Protein AF-A0A3B5L8U0-F1 (afdb_monomer)

Sequence (174 aa):
EGDERRHRAKNQSWRVVQNLEAVRRSWQRAEAELKRFKELLVKSDVAKAALEIQLKHARNQVDVEMRKRHKVEERQMQLMCDILVQDGKFNVSLNDDQKNLLAKLNQQGANATLRHSTKSRLSVIDESSFLSHSDISYDRTEDYVVGYTHTHTDRTVPLIRGRLSSYIRTWTPR

Structure (mmCIF, N/CA/C/O backbone):
data_AF-A0A3B5L8U0-F1
#
_entry.id   AF-A0A3B5L8U0-F1
#
loop_
_atom_site.group_PDB
_atom_site.id
_atom_site.type_symbol
_atom_site.label_atom_id
_atom_site.label_alt_id
_atom_site.label_comp_id
_atom_site.label_asym_id
_atom_site.label_entity_id
_atom_site.label_seq_id
_atom_site.pdbx_PDB_ins_code
_atom_site.Cartn_x
_atom_site.Cartn_y
_atom_site.Cartn_z
_atom_site.occupancy
_atom_site.B_iso_or_equiv
_atom_site.auth_seq_id
_atom_site.auth_comp_id
_atom_site.auth_asym_id
_atom_site.auth_atom_id
_atom_site.pdbx_PDB_model_num
ATOM 1 N N . GLU A 1 1 ? 48.159 4.533 -51.643 1.00 69.44 1 GLU A N 1
ATOM 2 C CA . GLU A 1 1 ? 47.686 5.482 -50.602 1.00 69.44 1 GLU A CA 1
ATOM 3 C C . GLU A 1 1 ? 46.182 5.785 -50.617 1.00 69.44 1 GLU A C 1
ATOM 5 O O . GLU A 1 1 ? 45.551 5.662 -49.572 1.00 69.44 1 GLU A O 1
ATOM 10 N N . GLY A 1 2 ? 45.580 6.185 -51.747 1.00 84.38 2 GLY A N 1
ATOM 11 C CA . GLY A 1 2 ? 44.154 6.562 -51.792 1.00 84.38 2 GLY A CA 1
ATOM 12 C C . GLY A 1 2 ? 43.177 5.448 -51.385 1.00 84.38 2 GLY A C 1
ATOM 13 O O . GLY A 1 2 ? 42.241 5.699 -50.626 1.00 84.38 2 GLY A O 1
ATOM 14 N N . ASP A 1 3 ? 43.422 4.207 -51.813 1.00 84.25 3 ASP A N 1
ATOM 15 C CA . ASP A 1 3 ? 42.546 3.072 -51.485 1.00 84.25 3 ASP A CA 1
ATOM 16 C C . ASP A 1 3 ? 42.640 2.615 -50.034 1.00 84.25 3 ASP A C 1
ATOM 18 O O . ASP A 1 3 ? 41.625 2.276 -49.430 1.00 84.25 3 ASP A O 1
ATOM 22 N N . GLU A 1 4 ? 43.815 2.707 -49.417 1.00 87.81 4 GLU A N 1
ATOM 23 C CA . GLU A 1 4 ? 43.950 2.429 -47.989 1.00 87.81 4 GLU A CA 1
ATOM 24 C C . GLU A 1 4 ? 43.210 3.453 -47.130 1.00 87.81 4 GLU A C 1
ATOM 26 O O . GLU A 1 4 ? 42.558 3.087 -46.152 1.00 87.81 4 GLU A O 1
ATOM 31 N N . ARG A 1 5 ? 43.275 4.742 -47.493 1.00 89.94 5 ARG A N 1
ATOM 32 C CA . ARG A 1 5 ? 42.506 5.789 -46.802 1.00 89.94 5 ARG A CA 1
ATOM 33 C C . ARG A 1 5 ? 41.005 5.535 -46.945 1.00 89.94 5 ARG A C 1
ATOM 35 O O . ARG A 1 5 ? 40.283 5.634 -45.954 1.00 89.94 5 ARG A O 1
ATOM 42 N N . ARG A 1 6 ? 40.544 5.126 -48.133 1.00 89.56 6 ARG A N 1
ATOM 43 C CA . ARG A 1 6 ? 39.145 4.724 -48.363 1.00 89.56 6 ARG A CA 1
ATOM 44 C C . ARG A 1 6 ? 38.746 3.502 -47.535 1.00 89.56 6 ARG A C 1
ATOM 46 O O . ARG A 1 6 ? 37.677 3.513 -46.930 1.00 89.56 6 ARG A O 1
ATOM 53 N N . HIS A 1 7 ? 39.588 2.476 -47.461 1.00 93.56 7 HIS A N 1
ATOM 54 C CA . HIS A 1 7 ? 39.325 1.281 -46.657 1.00 93.56 7 HIS A CA 1
ATOM 55 C C . HIS A 1 7 ? 39.277 1.601 -45.153 1.00 93.56 7 HIS A C 1
ATOM 57 O O . HIS A 1 7 ? 38.348 1.191 -44.457 1.00 93.56 7 HIS A O 1
ATOM 63 N N . ARG A 1 8 ? 40.214 2.419 -44.651 1.00 92.25 8 ARG A N 1
ATOM 64 C CA . ARG A 1 8 ? 40.200 2.903 -43.260 1.00 92.25 8 ARG A CA 1
ATOM 65 C C . ARG A 1 8 ? 38.933 3.703 -42.948 1.00 92.25 8 ARG A C 1
ATOM 67 O O . ARG A 1 8 ? 38.304 3.442 -41.926 1.00 92.25 8 ARG A O 1
ATOM 74 N N . ALA A 1 9 ? 38.516 4.604 -43.840 1.00 92.94 9 ALA A N 1
ATOM 75 C CA . ALA A 1 9 ? 37.290 5.386 -43.674 1.00 92.94 9 ALA A CA 1
ATOM 76 C C . ALA A 1 9 ? 36.027 4.505 -43.646 1.00 92.94 9 ALA A C 1
ATOM 78 O O . ALA A 1 9 ? 35.171 4.690 -42.781 1.00 92.94 9 ALA A O 1
ATOM 79 N N . LYS A 1 10 ? 35.934 3.499 -44.527 1.00 93.94 10 LYS A N 1
ATOM 80 C CA . LYS A 1 10 ? 34.835 2.516 -44.517 1.00 93.94 10 LYS A CA 1
ATOM 81 C C . LYS A 1 10 ? 34.784 1.736 -43.200 1.00 93.94 10 LYS A C 1
ATOM 83 O O . LYS A 1 10 ? 33.722 1.637 -42.593 1.00 93.94 10 LYS A 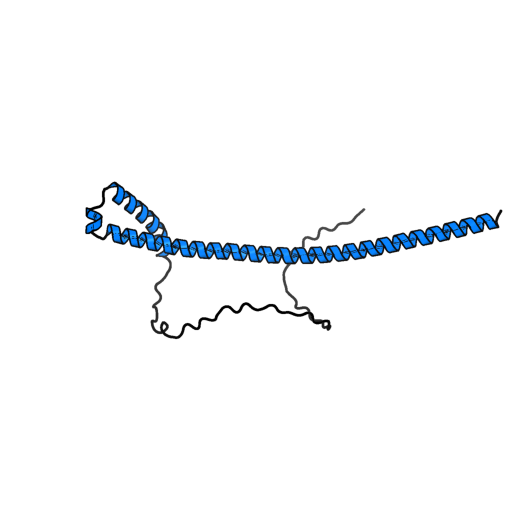O 1
ATOM 88 N N . ASN A 1 11 ? 35.930 1.265 -42.709 1.00 94.62 11 ASN A N 1
ATOM 89 C CA . ASN A 1 11 ? 36.006 0.533 -41.440 1.00 94.62 11 ASN A CA 1
ATOM 90 C C . ASN A 1 11 ? 35.684 1.414 -40.225 1.00 94.62 11 ASN A C 1
ATOM 92 O O . ASN A 1 11 ? 35.122 0.933 -39.241 1.00 94.62 11 ASN A O 1
ATOM 96 N N . GLN A 1 12 ? 36.048 2.697 -40.266 1.00 95.44 12 GLN A N 1
ATOM 97 C CA . GLN A 1 12 ? 35.658 3.672 -39.246 1.00 95.44 12 GLN A CA 1
ATOM 98 C C . GLN A 1 12 ? 34.136 3.864 -39.249 1.00 95.44 12 GLN A C 1
ATOM 100 O O . GLN A 1 12 ? 33.501 3.760 -38.203 1.00 95.44 12 GLN A O 1
ATOM 105 N N . SER A 1 13 ? 33.554 4.092 -40.429 1.00 95.69 13 SER A N 1
ATOM 106 C CA . SER A 1 13 ? 32.115 4.298 -40.603 1.00 95.69 13 SER A CA 1
ATOM 107 C C . SER A 1 13 ? 31.314 3.090 -40.118 1.00 95.69 13 SER A C 1
ATOM 109 O O . SER A 1 13 ? 30.389 3.246 -39.324 1.00 95.69 13 SER A O 1
ATOM 111 N N . TRP A 1 14 ? 31.730 1.881 -40.494 1.00 97.50 14 TRP A N 1
ATOM 112 C CA . TRP A 1 14 ? 31.074 0.654 -40.052 1.00 97.50 14 TRP A CA 1
ATOM 113 C C . TRP A 1 14 ? 31.113 0.482 -38.527 1.00 97.50 14 TRP A C 1
ATOM 115 O O . TRP A 1 14 ? 30.086 0.196 -37.914 1.00 97.50 14 TRP A O 1
ATOM 125 N N . ARG A 1 15 ? 32.260 0.747 -37.885 1.00 97.56 15 ARG A N 1
ATOM 126 C CA . ARG A 1 15 ? 32.378 0.704 -36.416 1.00 97.56 15 ARG A CA 1
ATOM 127 C C . ARG A 1 15 ? 31.470 1.716 -35.719 1.00 97.56 15 ARG A C 1
ATOM 129 O O . ARG A 1 15 ? 30.869 1.394 -34.698 1.00 97.56 15 ARG A O 1
ATOM 136 N N . VAL A 1 16 ? 31.340 2.922 -36.273 1.00 97.75 16 VAL A N 1
ATOM 137 C CA . VAL A 1 16 ? 30.419 3.937 -35.739 1.00 97.75 16 VAL A CA 1
ATOM 138 C C . VAL A 1 16 ? 28.973 3.448 -35.822 1.00 97.75 16 VAL A C 1
ATOM 140 O O . VAL A 1 16 ? 28.260 3.528 -34.824 1.00 97.75 16 VAL A O 1
ATOM 143 N N . VAL A 1 17 ? 28.555 2.881 -36.958 1.00 98.25 17 VAL A N 1
ATOM 144 C CA . VAL A 1 17 ? 27.196 2.332 -37.125 1.00 98.25 17 VAL A CA 1
ATOM 145 C C . VAL A 1 17 ? 26.915 1.232 -36.098 1.00 98.25 17 VAL A C 1
ATOM 147 O O . VAL A 1 17 ? 25.880 1.270 -35.434 1.00 98.25 17 VAL A O 1
ATOM 150 N N . GLN A 1 18 ? 27.852 0.305 -35.889 1.00 98.31 18 GLN A N 1
ATOM 151 C CA . GLN A 1 18 ? 27.692 -0.751 -34.885 1.00 98.31 18 GLN A CA 1
ATOM 152 C C . GLN A 1 18 ? 27.560 -0.210 -33.459 1.00 98.31 18 GLN A C 1
ATOM 154 O O . GLN A 1 18 ? 26.702 -0.669 -32.704 1.00 98.31 18 GLN A O 1
ATOM 159 N N . ASN A 1 19 ? 28.376 0.778 -33.091 1.00 98.25 19 ASN A N 1
ATOM 160 C CA . ASN A 1 19 ? 28.303 1.394 -31.768 1.00 98.25 19 ASN A CA 1
ATOM 161 C C . ASN A 1 19 ? 26.966 2.114 -31.558 1.00 98.25 19 ASN A C 1
ATOM 163 O O . ASN A 1 19 ? 26.344 1.954 -30.509 1.00 98.25 19 ASN A O 1
ATOM 167 N N . LEU A 1 20 ? 26.489 2.858 -32.560 1.00 98.25 20 LEU A N 1
ATOM 168 C CA . LEU A 1 20 ? 25.186 3.525 -32.500 1.00 98.25 20 LEU A CA 1
ATOM 169 C C . LEU A 1 20 ? 24.042 2.517 -32.366 1.00 98.25 20 LEU A C 1
ATOM 171 O O . LEU A 1 20 ? 23.131 2.720 -31.563 1.00 98.25 20 LEU A O 1
ATOM 175 N N . GLU A 1 21 ? 24.100 1.400 -33.092 1.00 98.50 21 GLU A N 1
ATOM 176 C CA . GLU A 1 21 ? 23.124 0.324 -32.930 1.00 98.50 21 GLU A CA 1
ATOM 177 C C . GLU A 1 21 ? 23.163 -0.303 -31.535 1.00 98.50 21 GLU A C 1
ATOM 179 O O . GLU A 1 21 ? 22.104 -0.567 -30.960 1.00 98.50 21 GLU A O 1
ATOM 184 N N . ALA A 1 22 ? 24.354 -0.528 -30.976 1.00 98.38 22 ALA A N 1
ATOM 185 C CA . ALA A 1 22 ? 24.509 -1.084 -29.637 1.00 98.38 22 ALA A CA 1
ATOM 186 C C . ALA A 1 22 ? 23.911 -0.152 -28.571 1.00 98.38 22 ALA A C 1
ATOM 188 O O . ALA A 1 22 ? 23.155 -0.613 -27.710 1.00 98.38 22 ALA A O 1
ATOM 189 N N . VAL A 1 23 ? 24.178 1.154 -28.680 1.00 98.50 23 VAL A N 1
ATOM 190 C CA . VAL A 1 23 ? 23.608 2.191 -27.804 1.00 98.50 23 VAL A CA 1
ATOM 191 C C . VAL A 1 23 ? 22.091 2.281 -27.969 1.00 98.50 23 VAL A C 1
ATOM 193 O O . VAL A 1 23 ? 21.365 2.326 -26.980 1.00 98.50 23 VAL A O 1
ATOM 196 N N . ARG A 1 24 ? 21.569 2.228 -29.199 1.00 98.56 24 ARG A N 1
ATOM 197 C CA . ARG A 1 24 ? 20.116 2.214 -29.430 1.00 98.56 24 ARG A CA 1
ATOM 198 C C . ARG A 1 24 ? 19.455 1.018 -28.742 1.00 98.56 24 ARG A C 1
ATOM 200 O O . ARG A 1 24 ? 18.421 1.175 -28.099 1.00 98.56 24 ARG A O 1
ATOM 207 N N . ARG A 1 25 ? 20.053 -0.174 -28.848 1.00 98.69 25 ARG A N 1
ATOM 208 C CA . ARG A 1 25 ? 19.529 -1.396 -28.212 1.00 98.69 25 ARG A CA 1
ATOM 209 C C . ARG A 1 25 ? 19.629 -1.351 -26.687 1.00 98.69 25 ARG A C 1
ATOM 211 O O . ARG A 1 25 ? 18.775 -1.928 -26.019 1.00 98.69 25 ARG A O 1
ATOM 218 N N . SER A 1 26 ? 20.668 -0.739 -26.113 1.00 98.62 26 SER A N 1
ATOM 219 C CA . SER A 1 26 ? 20.753 -0.570 -24.655 1.00 98.62 26 SER A CA 1
ATOM 220 C C . SER A 1 26 ? 19.720 0.433 -24.152 1.00 98.62 26 SER A C 1
ATOM 222 O O . SER A 1 26 ? 19.032 0.137 -23.178 1.00 98.62 26 SER A O 1
ATOM 224 N N . TRP A 1 27 ? 19.539 1.547 -24.862 1.00 98.69 27 TRP A N 1
ATOM 225 C CA . TRP A 1 27 ? 18.521 2.545 -24.551 1.00 98.69 27 TRP A CA 1
ATOM 226 C C . TRP A 1 27 ? 17.108 1.953 -24.581 1.00 98.69 27 TRP A C 1
ATOM 228 O O . TRP A 1 27 ? 16.369 2.082 -23.612 1.00 98.69 27 TRP A O 1
ATOM 238 N N . GLN A 1 28 ? 16.767 1.201 -25.631 1.00 98.62 28 GLN A N 1
ATOM 239 C CA . GLN A 1 28 ? 15.467 0.525 -25.737 1.00 98.62 28 GLN A CA 1
ATOM 240 C C . GLN A 1 28 ? 15.201 -0.445 -24.576 1.00 98.62 28 GLN A C 1
ATOM 242 O O . GLN A 1 28 ? 14.082 -0.518 -24.071 1.00 98.62 28 GLN A O 1
ATOM 247 N N . ARG A 1 29 ? 16.225 -1.184 -24.126 1.00 98.75 29 ARG A N 1
ATOM 248 C CA . ARG A 1 29 ? 16.105 -2.067 -22.954 1.00 98.75 29 ARG A CA 1
ATOM 249 C C . ARG A 1 29 ? 15.875 -1.270 -21.672 1.00 98.75 29 ARG A C 1
ATOM 251 O O . ARG A 1 29 ? 14.967 -1.606 -20.918 1.00 98.75 29 ARG A O 1
ATOM 258 N N . ALA A 1 30 ? 16.637 -0.198 -21.463 1.00 98.62 30 ALA A N 1
ATOM 259 C CA . ALA A 1 30 ? 16.481 0.671 -20.300 1.00 98.62 30 ALA A CA 1
ATOM 260 C C . ALA A 1 30 ? 15.098 1.349 -20.262 1.00 98.62 30 ALA A C 1
ATOM 262 O O . ALA A 1 30 ? 14.476 1.419 -19.205 1.00 98.62 30 ALA A O 1
ATOM 263 N N . GLU A 1 31 ? 14.570 1.793 -21.406 1.00 98.75 31 GLU A N 1
ATOM 264 C CA . GLU A 1 31 ? 13.211 2.341 -21.501 1.00 98.75 31 GLU A CA 1
ATOM 265 C C . GLU A 1 31 ? 12.139 1.300 -21.149 1.00 98.75 31 GLU A C 1
ATOM 267 O O . GLU A 1 31 ? 11.186 1.610 -20.426 1.00 98.75 31 GLU A O 1
ATOM 272 N N . ALA A 1 32 ? 12.298 0.059 -21.619 1.00 98.69 32 ALA A N 1
ATOM 273 C CA . ALA A 1 32 ? 11.379 -1.031 -21.300 1.00 98.69 32 ALA A CA 1
ATOM 274 C C . ALA A 1 32 ? 11.398 -1.378 -19.801 1.00 98.69 32 ALA A C 1
ATOM 276 O O . ALA A 1 32 ? 10.339 -1.537 -19.186 1.00 98.69 32 ALA A O 1
ATOM 277 N N . GLU A 1 33 ? 12.583 -1.440 -19.191 1.00 98.75 33 GLU A N 1
ATOM 278 C CA . GLU A 1 33 ? 12.736 -1.649 -17.748 1.00 98.75 33 GLU A CA 1
ATOM 279 C C . GLU A 1 33 ? 12.146 -0.493 -16.941 1.00 98.75 33 GLU A C 1
ATOM 281 O O . GLU A 1 33 ? 11.395 -0.728 -15.994 1.00 98.75 33 GLU A O 1
ATOM 286 N N . LEU A 1 34 ? 12.394 0.755 -17.346 1.00 98.69 34 LEU A N 1
ATOM 287 C CA . LEU A 1 34 ? 11.815 1.929 -16.698 1.00 98.69 34 LEU A CA 1
ATOM 288 C C . LEU A 1 34 ? 10.284 1.882 -16.724 1.00 98.69 34 LEU A C 1
ATOM 290 O O . LEU A 1 34 ? 9.638 2.175 -15.715 1.00 98.69 34 LEU A O 1
ATOM 294 N N . LYS A 1 35 ? 9.692 1.502 -17.862 1.00 98.75 35 LYS A N 1
ATOM 295 C CA . LYS A 1 35 ? 8.240 1.331 -17.977 1.00 98.75 35 LYS A CA 1
ATOM 296 C C . LYS A 1 35 ? 7.738 0.252 -17.013 1.00 98.75 35 LYS A C 1
ATOM 298 O O . LYS A 1 35 ? 6.805 0.511 -16.254 1.00 98.75 35 LYS A O 1
ATOM 303 N N . ARG A 1 36 ? 8.403 -0.907 -16.971 1.00 98.69 36 ARG A N 1
ATOM 304 C CA . ARG A 1 36 ? 8.076 -1.997 -16.038 1.00 98.69 36 ARG A CA 1
ATOM 305 C C . ARG A 1 36 ? 8.159 -1.547 -14.575 1.00 98.69 36 ARG A C 1
ATOM 307 O O . ARG A 1 36 ? 7.259 -1.855 -13.798 1.00 98.69 36 ARG A O 1
ATOM 314 N N . PHE A 1 37 ? 9.204 -0.817 -14.185 1.00 98.69 37 PHE A N 1
ATOM 315 C CA . PHE A 1 37 ? 9.350 -0.329 -12.811 1.00 98.69 37 PHE A CA 1
ATOM 316 C C . PHE A 1 37 ? 8.283 0.699 -12.441 1.00 98.69 37 PHE A C 1
ATOM 318 O O . PHE A 1 37 ? 7.756 0.639 -11.334 1.00 98.69 37 PHE A O 1
ATOM 325 N N . LYS A 1 38 ? 7.898 1.589 -13.363 1.00 98.81 38 LYS A N 1
ATOM 326 C CA . LYS A 1 38 ? 6.774 2.515 -13.147 1.00 98.81 38 LYS A CA 1
ATOM 327 C C . LYS A 1 38 ? 5.459 1.767 -12.923 1.00 98.81 38 LYS A C 1
ATOM 329 O O . LYS A 1 38 ? 4.711 2.115 -12.016 1.00 98.81 38 LYS A O 1
ATOM 334 N N . GLU A 1 39 ? 5.191 0.722 -13.703 1.00 98.69 39 GLU A N 1
ATOM 335 C CA . GLU A 1 39 ? 3.998 -0.114 -13.518 1.00 98.69 39 GLU A CA 1
ATOM 336 C C . GLU A 1 39 ? 4.010 -0.846 -12.167 1.00 98.69 39 GLU A C 1
ATOM 338 O O . GLU A 1 39 ? 2.990 -0.885 -11.479 1.00 98.69 39 GLU A O 1
ATOM 343 N N . LEU A 1 40 ? 5.156 -1.403 -11.762 1.00 98.75 40 LEU A N 1
ATOM 344 C CA . LEU A 1 40 ? 5.310 -2.049 -10.453 1.00 98.75 40 LEU A CA 1
ATOM 345 C C . LEU A 1 40 ? 5.148 -1.060 -9.296 1.00 98.75 40 LEU A C 1
ATOM 347 O O . LEU A 1 40 ? 4.509 -1.402 -8.304 1.00 98.75 40 LEU A O 1
ATOM 351 N N . LEU A 1 41 ? 5.672 0.158 -9.439 1.00 98.75 41 LEU A N 1
ATOM 352 C CA . LEU A 1 41 ? 5.522 1.215 -8.444 1.00 98.75 41 LEU A CA 1
ATOM 353 C C . LEU A 1 41 ? 4.045 1.558 -8.231 1.00 98.75 41 LEU A C 1
ATOM 355 O O . LEU A 1 41 ? 3.569 1.500 -7.104 1.00 98.75 41 LEU A O 1
ATOM 359 N N . VAL A 1 42 ? 3.295 1.796 -9.312 1.00 98.75 42 VAL A N 1
ATOM 360 C CA . VAL A 1 42 ? 1.853 2.086 -9.221 1.00 98.75 42 VAL A CA 1
ATOM 361 C C . VAL A 1 42 ? 1.091 0.923 -8.580 1.00 98.75 42 VAL A C 1
ATOM 363 O O . VAL A 1 42 ? 0.244 1.146 -7.718 1.00 98.75 42 VAL A O 1
ATOM 366 N N . LYS A 1 43 ? 1.403 -0.328 -8.948 1.00 98.69 43 LYS A N 1
ATOM 367 C CA . LYS A 1 43 ? 0.791 -1.511 -8.314 1.00 98.69 43 LYS A CA 1
ATOM 368 C C . LYS A 1 43 ? 1.078 -1.562 -6.812 1.00 98.69 43 LYS A C 1
ATOM 370 O O . LYS A 1 43 ? 0.170 -1.838 -6.030 1.00 98.69 43 LYS A O 1
ATOM 375 N N . SER A 1 44 ? 2.317 -1.276 -6.416 1.00 98.75 44 SER A N 1
ATOM 376 C CA . SER A 1 44 ? 2.723 -1.230 -5.011 1.00 98.75 44 SER A CA 1
ATOM 377 C C . SER A 1 44 ? 2.016 -0.109 -4.249 1.00 98.75 44 SER A C 1
ATOM 3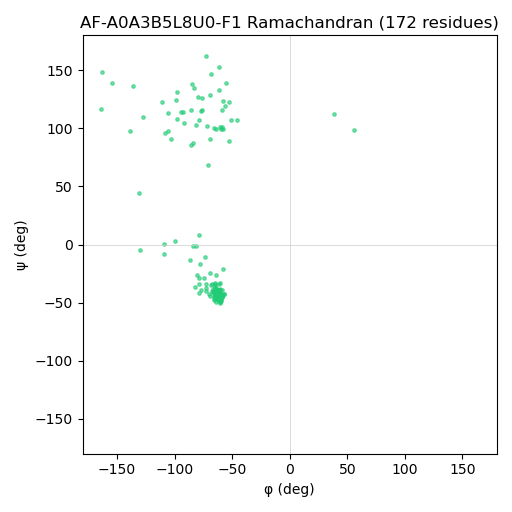79 O O . SER A 1 44 ? 1.559 -0.338 -3.132 1.00 98.75 44 SER A O 1
ATOM 381 N N . ASP A 1 45 ? 1.882 1.079 -4.839 1.00 98.75 45 ASP A N 1
ATOM 382 C CA . ASP A 1 45 ? 1.201 2.218 -4.212 1.00 98.75 45 ASP A CA 1
ATOM 383 C C . ASP A 1 45 ? -0.287 1.931 -3.983 1.00 98.75 45 ASP A C 1
ATOM 385 O O . ASP A 1 45 ? -0.820 2.218 -2.909 1.00 98.75 45 ASP A O 1
ATOM 389 N N . VAL A 1 46 ? -0.952 1.293 -4.951 1.00 98.81 46 VAL A N 1
ATOM 390 C CA . VAL A 1 46 ? -2.352 0.863 -4.809 1.00 98.81 46 VAL A CA 1
ATOM 391 C C . VAL A 1 46 ? -2.496 -0.186 -3.704 1.00 98.81 46 VAL A C 1
ATOM 393 O O . VAL A 1 46 ? -3.373 -0.056 -2.849 1.00 98.81 46 VAL A O 1
ATOM 396 N N . ALA A 1 47 ? -1.627 -1.202 -3.682 1.00 98.56 47 ALA A N 1
ATOM 397 C CA . ALA A 1 47 ? -1.650 -2.233 -2.644 1.00 98.56 47 ALA A CA 1
ATOM 398 C C . ALA A 1 47 ? -1.402 -1.639 -1.248 1.00 98.56 47 ALA A C 1
ATOM 400 O O . ALA A 1 47 ? -2.114 -1.962 -0.296 1.00 98.56 47 ALA A O 1
ATOM 401 N N . LYS A 1 48 ? -0.443 -0.715 -1.133 1.00 98.69 48 LYS A N 1
ATOM 402 C CA . LYS A 1 48 ? -0.164 0.011 0.107 1.00 98.69 48 LYS A CA 1
ATOM 403 C C . LYS A 1 48 ? -1.385 0.801 0.581 1.00 98.69 48 LYS A C 1
ATOM 405 O O . LYS A 1 48 ? -1.767 0.670 1.741 1.00 98.69 48 LYS A O 1
ATOM 410 N N . ALA A 1 49 ? -2.025 1.569 -0.301 1.00 98.69 49 ALA A N 1
ATOM 411 C CA . ALA A 1 49 ? -3.215 2.344 0.049 1.00 98.69 49 ALA A CA 1
ATOM 412 C C . ALA A 1 49 ? -4.369 1.445 0.534 1.00 98.69 49 ALA A C 1
ATOM 414 O O . ALA A 1 49 ? -5.052 1.777 1.504 1.00 98.69 49 ALA A O 1
ATOM 415 N N . ALA A 1 50 ? -4.559 0.278 -0.090 1.00 98.69 50 ALA A N 1
ATOM 416 C CA . ALA A 1 50 ? -5.555 -0.696 0.352 1.00 98.69 50 ALA A CA 1
ATOM 417 C C . ALA A 1 50 ? -5.259 -1.223 1.769 1.00 98.69 50 ALA A C 1
ATOM 419 O O . ALA A 1 50 ? -6.157 -1.260 2.615 1.00 98.69 50 ALA A O 1
ATOM 420 N N . LEU A 1 51 ? -4.000 -1.566 2.057 1.00 98.81 51 LEU A N 1
ATOM 421 C CA . LEU A 1 51 ? -3.580 -2.028 3.385 1.00 98.81 51 LEU A CA 1
ATOM 422 C C . LEU A 1 51 ? -3.717 -0.938 4.456 1.00 98.81 51 LEU A C 1
ATOM 424 O O . LEU A 1 51 ? -4.119 -1.232 5.580 1.00 98.81 51 LEU A O 1
ATOM 428 N N . GLU A 1 52 ? -3.442 0.324 4.129 1.00 98.81 52 GLU A N 1
ATOM 429 C CA . GLU A 1 52 ? -3.640 1.447 5.055 1.00 98.81 52 GLU A CA 1
ATOM 430 C C . GLU A 1 52 ? -5.117 1.618 5.443 1.00 98.81 52 GLU A C 1
ATOM 432 O O . GLU A 1 52 ? -5.435 1.857 6.613 1.00 98.81 52 GLU A O 1
ATOM 437 N N . ILE A 1 53 ? -6.033 1.435 4.486 1.00 98.81 53 ILE A N 1
ATOM 438 C CA . ILE A 1 53 ? -7.478 1.455 4.743 1.00 98.81 53 ILE A CA 1
ATOM 439 C C . ILE A 1 53 ? -7.880 0.281 5.642 1.00 98.81 53 ILE A C 1
ATOM 441 O O . ILE A 1 53 ? -8.592 0.489 6.629 1.00 98.81 53 ILE A O 1
ATOM 445 N N . GLN A 1 54 ? -7.404 -0.932 5.345 1.00 98.69 54 GLN A N 1
ATOM 446 C CA . GLN A 1 54 ? -7.678 -2.115 6.168 1.00 98.69 54 GLN A CA 1
ATOM 447 C C . GLN A 1 54 ? -7.153 -1.944 7.596 1.00 98.69 54 GLN A C 1
ATOM 449 O O . GLN A 1 54 ? -7.876 -2.212 8.555 1.00 98.69 54 GLN A O 1
ATOM 454 N N . LEU A 1 55 ? -5.940 -1.412 7.757 1.00 98.88 55 LEU A N 1
ATOM 455 C CA . LEU A 1 55 ? -5.351 -1.131 9.064 1.00 98.88 55 LEU A CA 1
ATOM 456 C C . LEU A 1 55 ? -6.177 -0.104 9.846 1.00 98.88 55 LEU A C 1
ATOM 458 O O . LEU A 1 55 ? -6.413 -0.279 11.043 1.00 98.88 55 LEU A O 1
ATOM 462 N N . LYS A 1 56 ? -6.643 0.960 9.182 1.00 98.81 56 LYS A N 1
ATOM 463 C CA . LYS A 1 56 ? -7.537 1.948 9.797 1.00 98.81 56 LYS A CA 1
ATOM 464 C C . LYS A 1 56 ? -8.851 1.305 10.245 1.00 98.81 56 LYS A C 1
ATOM 466 O O . LYS A 1 56 ? -9.312 1.591 11.348 1.00 98.81 56 LYS A O 1
ATOM 471 N N . HIS A 1 57 ? -9.444 0.444 9.420 1.00 98.81 57 HIS A N 1
ATOM 472 C CA . HIS A 1 57 ? -10.680 -0.250 9.773 1.00 98.81 57 HIS A CA 1
ATOM 473 C C . HIS A 1 57 ? -10.479 -1.199 10.960 1.00 98.81 57 HIS A C 1
ATOM 475 O O . HIS A 1 57 ? -11.243 -1.129 11.917 1.00 98.81 57 HIS A O 1
ATOM 481 N N . ALA A 1 58 ? -9.408 -1.997 10.958 1.00 98.56 58 ALA A N 1
ATOM 482 C CA . ALA A 1 58 ? -9.070 -2.894 12.061 1.00 98.56 58 ALA A CA 1
ATOM 483 C C . ALA A 1 58 ? -8.862 -2.133 13.383 1.00 98.56 58 ALA A C 1
ATOM 485 O O . ALA A 1 58 ? -9.402 -2.528 14.414 1.00 98.56 58 ALA A O 1
ATOM 486 N N . ARG A 1 59 ? -8.145 -1.000 13.352 1.00 98.69 59 ARG A N 1
ATOM 487 C CA . ARG A 1 59 ? -7.970 -0.127 14.527 1.00 98.69 59 ARG A CA 1
ATOM 488 C C . ARG A 1 59 ? -9.302 0.411 15.041 1.00 98.69 59 ARG A C 1
ATOM 490 O O . ARG A 1 59 ? -9.597 0.272 16.222 1.00 98.69 59 ARG A O 1
ATOM 497 N N . ASN A 1 60 ? -10.132 0.951 14.148 1.00 98.69 60 ASN A N 1
ATOM 498 C CA . ASN A 1 60 ? -11.453 1.454 14.518 1.00 98.69 60 ASN A CA 1
ATOM 499 C C . ASN A 1 60 ? -12.345 0.348 15.099 1.00 98.69 60 ASN A C 1
ATOM 501 O O . ASN A 1 60 ? -13.087 0.599 16.044 1.00 98.69 60 ASN A O 1
ATOM 505 N N . GLN A 1 61 ? -12.271 -0.866 14.551 1.00 98.62 61 GLN A N 1
ATOM 506 C CA . GLN A 1 61 ? -13.039 -2.007 15.038 1.00 98.62 61 GLN A CA 1
ATOM 507 C C . GLN A 1 61 ? -12.631 -2.384 16.466 1.00 98.62 61 GLN A C 1
ATOM 509 O O . GLN A 1 61 ? -13.494 -2.583 17.321 1.00 98.62 61 GLN A O 1
ATOM 514 N N . VAL A 1 62 ? -11.324 -2.424 16.746 1.00 98.56 62 VAL A N 1
ATOM 515 C CA . VAL A 1 62 ? -10.806 -2.647 18.103 1.00 98.56 62 VAL A CA 1
ATOM 516 C C . VAL A 1 62 ? -11.270 -1.540 19.047 1.00 98.56 62 VAL A C 1
ATOM 518 O O . VAL A 1 62 ? -11.762 -1.843 20.130 1.00 98.56 62 VAL A O 1
ATOM 521 N N . ASP A 1 63 ? -11.192 -0.274 18.637 1.00 98.44 63 ASP A N 1
ATOM 522 C CA . ASP A 1 63 ? -11.632 0.855 19.465 1.00 98.44 63 ASP A CA 1
ATOM 523 C C . ASP A 1 63 ? -13.128 0.785 19.805 1.00 98.44 63 ASP A C 1
ATOM 525 O O . ASP A 1 63 ? -13.526 1.061 20.942 1.00 98.44 63 ASP A O 1
ATOM 529 N N . VAL A 1 64 ? -13.970 0.416 18.835 1.00 98.38 64 VAL A N 1
ATOM 530 C CA . VAL A 1 64 ? -15.415 0.243 19.040 1.00 98.38 64 VAL A CA 1
ATOM 531 C C . VAL A 1 64 ? -15.687 -0.869 20.051 1.00 98.38 64 VAL A C 1
ATOM 533 O O . VAL A 1 64 ? -16.439 -0.650 21.005 1.00 98.38 64 VAL A O 1
ATOM 536 N N . GLU A 1 65 ? -15.043 -2.026 19.896 1.00 98.19 65 GLU A N 1
ATOM 537 C CA . GLU A 1 65 ? -15.222 -3.160 20.809 1.00 98.19 65 GLU A CA 1
ATOM 538 C C . GLU A 1 65 ? -14.676 -2.873 22.211 1.00 98.19 65 GLU A C 1
ATOM 540 O O . GLU A 1 65 ? -15.341 -3.183 23.200 1.00 98.19 65 GLU A O 1
ATOM 545 N N . MET A 1 66 ? -13.524 -2.207 22.326 1.00 97.75 66 MET A N 1
ATOM 546 C CA . MET A 1 66 ? -12.973 -1.803 23.622 1.00 97.75 66 MET A CA 1
ATOM 547 C C . MET A 1 66 ? -13.908 -0.835 24.348 1.00 97.75 66 MET A C 1
ATOM 549 O O . MET A 1 66 ? -14.198 -1.028 25.527 1.00 97.75 66 MET A O 1
ATOM 553 N N . ARG A 1 67 ? -14.465 0.163 23.649 1.00 96.75 67 ARG A N 1
ATOM 554 C CA . ARG A 1 67 ? -15.448 1.085 24.245 1.00 96.75 67 ARG A CA 1
ATOM 555 C C . ARG A 1 67 ? -16.730 0.372 24.657 1.00 96.75 67 ARG A C 1
ATOM 557 O O . ARG A 1 67 ? -17.320 0.730 25.673 1.00 96.75 67 ARG A O 1
ATOM 564 N N . LYS A 1 68 ? -17.187 -0.603 23.871 1.00 96.62 68 LYS A N 1
ATOM 565 C CA . LYS A 1 68 ? -18.378 -1.396 24.193 1.00 96.62 68 LYS A CA 1
ATOM 566 C C . LYS A 1 68 ? -18.149 -2.247 25.443 1.00 96.62 68 LYS A C 1
ATOM 568 O O . LYS A 1 68 ? -18.982 -2.200 26.343 1.00 96.62 68 LYS A O 1
ATOM 573 N N . ARG A 1 69 ? -17.022 -2.965 25.521 1.00 96.69 69 ARG A N 1
ATOM 574 C CA . ARG A 1 69 ? -16.643 -3.774 26.694 1.00 96.69 69 ARG A CA 1
ATOM 575 C C . ARG A 1 69 ? -16.494 -2.917 27.942 1.00 96.69 69 ARG A C 1
ATOM 577 O O . ARG A 1 69 ? -17.158 -3.195 28.933 1.00 96.69 69 ARG A O 1
ATOM 584 N N . HIS A 1 70 ? -15.751 -1.817 27.844 1.00 94.25 70 HIS A N 1
ATOM 585 C CA . HIS A 1 70 ? -15.524 -0.918 28.971 1.00 94.25 70 HIS A CA 1
ATOM 586 C C . HIS A 1 70 ? -16.832 -0.385 29.571 1.00 94.25 70 HIS A C 1
ATOM 588 O O . HIS A 1 70 ? -17.007 -0.392 30.783 1.00 94.25 70 HIS A O 1
ATOM 594 N N . LYS A 1 71 ? -17.804 -0.006 28.731 1.00 91.44 71 LYS A N 1
ATOM 595 C CA . LYS A 1 71 ? -19.126 0.440 29.204 1.00 91.44 71 LYS A CA 1
ATOM 596 C C . LYS A 1 71 ? -19.891 -0.643 29.967 1.00 91.44 71 LYS A C 1
ATOM 598 O O . LYS A 1 71 ? -20.597 -0.334 30.925 1.00 91.44 71 LYS A O 1
ATOM 603 N N . VAL A 1 72 ? -19.808 -1.896 29.518 1.00 93.31 72 VAL A N 1
ATOM 604 C CA . VAL A 1 72 ? -20.468 -3.021 30.198 1.00 93.31 72 VAL A CA 1
ATOM 605 C C . VAL A 1 72 ? -19.787 -3.296 31.536 1.00 93.31 72 VAL A C 1
ATOM 607 O O . VAL A 1 72 ? -20.479 -3.435 32.542 1.00 93.31 72 VAL A O 1
ATOM 610 N N . GLU A 1 73 ? -18.456 -3.299 31.563 1.00 92.56 73 GLU A N 1
ATOM 611 C CA . GLU A 1 73 ? -17.655 -3.477 32.780 1.00 92.56 73 GLU A CA 1
ATOM 612 C C . GLU A 1 73 ? -17.936 -2.372 33.811 1.00 92.56 73 GLU A C 1
ATOM 614 O O . GLU A 1 73 ? -18.195 -2.672 34.977 1.00 92.56 73 GLU A O 1
ATOM 619 N N . GLU A 1 74 ? -17.990 -1.103 33.387 1.00 89.56 74 GLU A N 1
ATOM 620 C CA . GLU A 1 74 ? -18.372 0.018 34.258 1.00 89.56 74 GLU A CA 1
ATOM 621 C C . GLU A 1 74 ? -19.770 -0.180 34.853 1.00 89.56 74 GLU A C 1
ATOM 623 O O . GLU A 1 74 ? -19.973 0.022 36.053 1.00 89.56 74 GLU A O 1
ATOM 628 N N . ARG A 1 75 ? -20.747 -0.620 34.045 1.00 90.38 75 ARG A N 1
ATOM 629 C CA . ARG A 1 75 ? -22.108 -0.856 34.542 1.00 90.38 75 ARG A CA 1
ATOM 630 C C . ARG A 1 75 ? -22.165 -2.015 35.535 1.00 90.38 75 ARG A C 1
ATOM 632 O O . ARG A 1 75 ? -22.886 -1.909 36.528 1.00 90.38 75 ARG A O 1
ATOM 639 N N . GLN A 1 76 ? -21.440 -3.100 35.272 1.00 92.00 76 GLN A N 1
ATOM 640 C CA . GLN A 1 76 ? -21.356 -4.253 36.171 1.00 92.00 76 GLN A CA 1
ATOM 641 C C . GLN A 1 76 ? -20.727 -3.870 37.512 1.00 92.00 76 GLN A C 1
ATOM 643 O O . GLN A 1 76 ? -21.273 -4.202 38.563 1.00 92.00 76 GLN A O 1
ATOM 648 N N . MET A 1 77 ? -19.630 -3.113 37.482 1.00 90.75 77 MET A N 1
ATOM 649 C CA . MET A 1 77 ? -18.972 -2.614 38.688 1.00 90.75 77 MET A CA 1
ATOM 650 C C . MET A 1 77 ? -19.896 -1.689 39.489 1.00 90.75 77 MET A C 1
ATOM 652 O O . MET A 1 77 ? -20.014 -1.848 40.702 1.00 90.75 77 MET A O 1
ATOM 656 N N . GLN A 1 78 ? -20.619 -0.791 38.812 1.00 87.62 78 GLN A N 1
ATOM 657 C CA . GLN A 1 78 ? -21.591 0.089 39.459 1.00 87.62 78 GLN A CA 1
ATOM 658 C C . GLN A 1 78 ? -22.720 -0.699 40.137 1.00 87.62 78 GLN A C 1
ATOM 660 O O . GLN A 1 78 ? -23.033 -0.433 41.291 1.00 87.62 78 GLN A O 1
ATOM 665 N N . LEU A 1 79 ? -23.294 -1.699 39.455 1.00 88.88 79 LEU A N 1
ATOM 666 C CA . LEU A 1 79 ? -24.312 -2.580 40.045 1.00 88.88 79 LEU A CA 1
ATOM 667 C C . LEU A 1 79 ? -23.802 -3.271 41.311 1.00 88.88 79 LEU A C 1
ATOM 669 O O . LEU A 1 79 ? -24.525 -3.361 42.299 1.00 88.88 79 LEU A O 1
ATOM 673 N N . MET A 1 80 ? -22.558 -3.748 41.288 1.00 89.06 80 MET A N 1
ATOM 674 C CA . MET A 1 80 ? -21.948 -4.396 42.443 1.00 89.06 80 MET A CA 1
ATOM 675 C C . MET A 1 80 ? -21.780 -3.414 43.612 1.00 89.06 80 MET A C 1
ATOM 677 O O . MET A 1 80 ? -22.103 -3.761 44.746 1.00 89.06 80 MET A O 1
ATOM 681 N N . CYS A 1 81 ? -21.341 -2.177 43.347 1.00 86.62 81 CYS A N 1
ATOM 682 C CA . CYS A 1 81 ? -21.276 -1.126 44.366 1.00 86.62 81 CYS A CA 1
ATOM 683 C C . CYS A 1 81 ? -22.660 -0.781 44.931 1.00 86.62 81 CYS A C 1
ATOM 685 O O . CYS A 1 81 ? -22.796 -0.666 46.148 1.00 86.62 81 CYS A O 1
ATOM 687 N N . ASP A 1 82 ? -23.682 -0.666 44.078 1.00 85.00 82 ASP A N 1
ATOM 688 C CA . ASP A 1 82 ? -25.057 -0.378 44.497 1.00 85.00 82 ASP A CA 1
ATOM 689 C C . ASP A 1 82 ? -25.580 -1.467 45.451 1.00 85.00 82 ASP A C 1
ATOM 691 O O . ASP A 1 82 ? -26.114 -1.146 46.514 1.00 85.00 82 ASP A O 1
ATOM 695 N N . ILE A 1 83 ? -25.358 -2.749 45.122 1.00 87.75 83 ILE A N 1
ATOM 696 C CA . ILE A 1 83 ? -25.740 -3.895 45.967 1.00 87.75 83 ILE A CA 1
ATOM 697 C C . ILE A 1 83 ? -25.028 -3.836 47.324 1.00 87.75 83 ILE A C 1
ATOM 699 O O . ILE A 1 83 ? -25.676 -3.969 48.361 1.00 87.75 83 ILE A O 1
ATOM 703 N N . LEU A 1 84 ? -23.711 -3.607 47.335 1.00 84.62 84 LEU A N 1
ATOM 704 C CA . LEU A 1 84 ? -22.917 -3.572 48.570 1.00 84.62 84 LEU A CA 1
ATOM 705 C C . LEU A 1 84 ? -23.306 -2.414 49.501 1.00 84.62 84 LEU A C 1
ATOM 707 O O . LEU A 1 84 ? -23.231 -2.557 50.720 1.00 84.62 84 LEU A O 1
ATOM 711 N N . VAL A 1 85 ? -23.713 -1.271 48.942 1.00 81.25 85 VAL A N 1
ATOM 712 C CA . VAL A 1 85 ? -24.165 -0.109 49.723 1.00 81.25 85 VAL A CA 1
ATOM 713 C C . VAL A 1 85 ? -25.589 -0.308 50.257 1.00 81.25 85 VAL A C 1
ATOM 715 O O . VAL A 1 85 ? -25.877 0.088 51.390 1.00 81.25 85 VAL A O 1
ATOM 718 N N . GLN A 1 86 ? -26.481 -0.900 49.456 1.00 82.12 86 GLN A N 1
ATOM 719 C CA . GLN A 1 86 ? -27.892 -1.092 49.813 1.00 82.12 86 GLN A CA 1
ATOM 720 C C . GLN A 1 86 ? -28.127 -2.277 50.756 1.00 82.12 86 GLN A C 1
ATOM 722 O O . GLN A 1 86 ? -29.074 -2.238 51.543 1.00 82.12 86 GLN A O 1
ATOM 727 N N . ASP A 1 87 ? -27.290 -3.317 50.717 1.00 82.31 87 ASP A N 1
ATOM 728 C CA . ASP A 1 87 ? -27.425 -4.443 51.638 1.00 82.31 87 ASP A CA 1
ATOM 729 C C . ASP A 1 87 ? -26.996 -4.032 53.057 1.00 82.31 87 ASP A C 1
ATOM 731 O O . ASP A 1 87 ? -25.812 -3.933 53.397 1.00 82.31 87 ASP A O 1
ATOM 735 N N . GLY A 1 88 ? -27.999 -3.787 53.907 1.00 66.75 88 GLY A N 1
ATOM 736 C CA . GLY A 1 88 ? -27.825 -3.329 55.285 1.00 66.75 88 GLY A CA 1
ATOM 737 C C . GLY A 1 88 ? -26.970 -4.256 56.153 1.00 66.75 88 GLY A C 1
ATOM 738 O O . GLY A 1 88 ? -26.397 -3.792 57.138 1.00 66.75 88 GLY A O 1
ATOM 739 N N . LYS A 1 89 ? -26.815 -5.536 55.784 1.00 75.06 89 LYS A N 1
ATOM 740 C CA . LYS A 1 89 ? -25.926 -6.470 56.496 1.00 75.06 89 LYS A CA 1
ATOM 741 C C . LYS A 1 89 ? -24.451 -6.170 56.226 1.00 75.06 89 LYS A C 1
ATOM 743 O O . LYS A 1 89 ? -23.644 -6.209 57.152 1.00 75.06 89 LYS A O 1
ATOM 748 N N . PHE A 1 90 ? -24.103 -5.834 54.984 1.00 68.38 90 PHE A N 1
ATOM 749 C CA . PHE A 1 90 ? -22.734 -5.473 54.615 1.00 68.38 90 PHE A CA 1
ATOM 750 C C . PHE A 1 90 ? -22.410 -4.039 55.030 1.00 68.38 90 PHE A C 1
ATOM 752 O O . PHE A 1 90 ? -21.357 -3.803 55.611 1.00 68.38 90 PHE A O 1
ATOM 759 N N . ASN A 1 91 ? -23.333 -3.093 54.845 1.00 69.00 91 ASN A N 1
ATOM 760 C CA . ASN A 1 91 ? -23.099 -1.684 55.175 1.00 69.00 91 ASN A CA 1
ATOM 761 C C . ASN A 1 91 ? -22.792 -1.449 56.677 1.00 69.00 91 ASN A C 1
ATOM 763 O O . ASN A 1 91 ? -21.965 -0.606 57.028 1.00 69.00 91 ASN A O 1
ATOM 767 N N . VAL A 1 92 ? -23.386 -2.247 57.573 1.00 70.19 92 VAL A N 1
ATOM 768 C CA . VAL A 1 92 ? -23.096 -2.210 59.022 1.00 70.19 92 VAL A CA 1
ATOM 769 C C . VAL A 1 92 ? -21.739 -2.844 59.369 1.00 70.19 92 VAL A C 1
ATOM 771 O O . VAL A 1 92 ? -21.106 -2.422 60.332 1.00 70.19 92 VAL A O 1
ATOM 774 N N . SER A 1 93 ? -21.262 -3.814 58.580 1.00 76.62 93 SER A N 1
ATOM 775 C CA . SER A 1 93 ? -19.987 -4.518 58.800 1.00 76.62 93 SER A CA 1
ATOM 77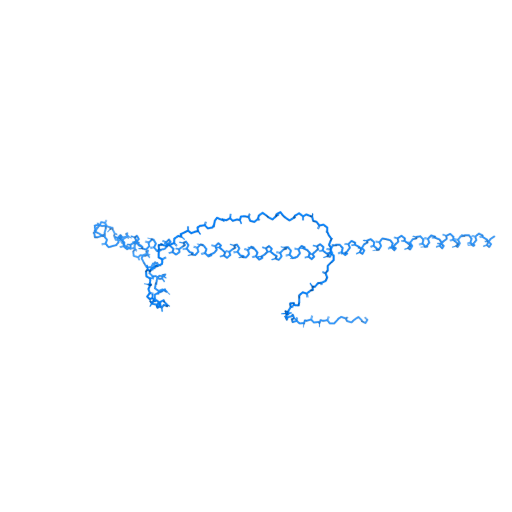6 C C . SER A 1 93 ? -18.766 -3.812 58.192 1.00 76.62 93 SER A C 1
ATOM 778 O O . SER A 1 93 ? -17.636 -4.207 58.483 1.00 76.62 93 SER A O 1
ATOM 780 N N . LEU A 1 94 ? -18.965 -2.820 57.320 1.00 81.06 94 LEU A N 1
ATOM 781 C CA . LEU A 1 94 ? -17.882 -2.107 56.640 1.00 81.06 94 LEU A CA 1
ATOM 782 C C . LEU A 1 94 ? -17.312 -0.983 57.513 1.00 81.06 94 LEU A C 1
ATOM 784 O O . LEU A 1 94 ? -18.056 -0.168 58.067 1.00 81.06 94 LEU A O 1
ATOM 788 N N . ASN A 1 95 ? -15.982 -0.902 57.568 1.00 84.12 95 ASN A N 1
ATOM 789 C CA . ASN A 1 95 ? -15.275 0.205 58.213 1.00 84.12 95 ASN A CA 1
ATOM 790 C C . ASN A 1 95 ? -15.362 1.496 57.368 1.00 84.12 95 ASN A C 1
ATOM 792 O O . ASN A 1 95 ? -15.627 1.449 56.162 1.00 84.12 95 ASN A O 1
ATOM 796 N N . ASP A 1 96 ? -15.091 2.651 57.973 1.00 84.06 96 ASP A N 1
ATOM 797 C CA . ASP A 1 96 ? -15.242 3.965 57.329 1.00 84.06 96 ASP A CA 1
ATOM 798 C C . ASP A 1 96 ? -14.349 4.146 56.087 1.00 84.06 96 ASP A C 1
ATOM 800 O O . ASP A 1 96 ? -14.786 4.715 55.082 1.00 84.06 96 ASP A O 1
ATOM 804 N N . ASP A 1 97 ? -13.146 3.565 56.080 1.00 85.88 97 ASP A N 1
ATOM 805 C CA . ASP A 1 97 ? -12.258 3.578 54.907 1.00 85.88 97 ASP A CA 1
ATOM 806 C C . ASP A 1 97 ? -12.840 2.803 53.715 1.00 85.88 97 ASP A C 1
ATOM 808 O O . ASP A 1 97 ? -12.714 3.221 52.559 1.00 85.88 97 ASP A O 1
ATOM 812 N N . GLN A 1 98 ? -13.524 1.688 53.983 1.00 85.94 98 GLN A N 1
ATOM 813 C CA . GLN A 1 98 ? -14.158 0.863 52.950 1.00 85.94 98 GLN A CA 1
ATOM 814 C C . GLN A 1 98 ? -15.406 1.552 52.392 1.00 85.94 98 GLN A C 1
ATOM 816 O O . GLN A 1 98 ? -15.634 1.534 51.181 1.00 85.94 98 GLN A O 1
ATOM 821 N N . LYS A 1 99 ? -16.173 2.232 53.254 1.00 83.00 99 LYS A N 1
ATOM 822 C CA . LYS A 1 99 ? -17.306 3.074 52.843 1.00 83.00 99 LYS A CA 1
ATOM 823 C C . LYS A 1 99 ? -16.847 4.232 51.956 1.00 83.00 99 LYS A C 1
ATOM 825 O O . LYS A 1 99 ? -17.466 4.497 50.927 1.00 83.00 99 LYS A O 1
ATOM 830 N N . ASN A 1 100 ? -15.729 4.874 52.296 1.00 83.88 100 ASN A N 1
ATOM 831 C CA . ASN A 1 100 ? -15.139 5.937 51.483 1.00 83.88 100 ASN A CA 1
ATOM 832 C C . ASN A 1 100 ? -14.644 5.417 50.117 1.00 83.88 100 ASN A C 1
ATOM 834 O O . ASN A 1 100 ? -14.843 6.069 49.092 1.00 83.88 100 ASN A O 1
ATOM 838 N N . LEU A 1 101 ? -14.047 4.220 50.069 1.00 84.56 101 LEU A N 1
ATOM 839 C CA . LEU A 1 101 ? -13.640 3.584 48.811 1.00 84.56 101 LEU A CA 1
ATOM 840 C C . LEU A 1 101 ? -14.847 3.263 47.911 1.00 84.56 101 LEU A C 1
ATOM 842 O O . LEU A 1 101 ? -14.825 3.590 46.724 1.00 84.56 101 LEU A O 1
ATOM 846 N N . LEU A 1 102 ? -15.919 2.698 48.476 1.00 83.94 102 LEU A N 1
ATOM 847 C CA . LEU A 1 102 ? -17.170 2.442 47.752 1.00 83.94 102 LEU A CA 1
ATOM 848 C C . LEU A 1 102 ? -17.826 3.733 47.252 1.00 83.94 102 LEU A C 1
ATOM 850 O O . LEU A 1 102 ? -18.305 3.776 46.121 1.00 83.94 102 LEU A O 1
ATOM 854 N N . ALA A 1 103 ? -17.798 4.806 48.046 1.00 80.31 103 ALA A N 1
ATOM 855 C CA . ALA A 1 103 ? -18.301 6.110 47.627 1.00 80.31 103 ALA A CA 1
ATOM 856 C C . ALA A 1 103 ? -17.509 6.680 46.436 1.00 80.31 103 ALA A C 1
ATOM 858 O O . ALA A 1 103 ? -18.112 7.234 45.517 1.00 80.31 103 ALA A O 1
ATOM 859 N N . LYS A 1 104 ? -16.181 6.499 46.403 1.00 80.12 104 LYS A N 1
ATOM 860 C CA . LYS A 1 104 ? -15.334 6.898 45.262 1.00 80.12 104 LYS A CA 1
ATOM 861 C C . LYS A 1 104 ? -15.648 6.092 43.999 1.00 80.12 104 LYS A C 1
ATOM 863 O O . LYS A 1 104 ? -15.790 6.679 42.930 1.00 80.12 104 LYS A O 1
ATOM 868 N N . LEU A 1 105 ? -15.812 4.773 44.122 1.00 77.75 105 LEU A N 1
ATOM 869 C CA . LEU A 1 105 ? -16.224 3.904 43.011 1.00 77.75 105 LEU A CA 1
ATOM 870 C C . LEU A 1 105 ? -17.613 4.278 42.465 1.00 77.75 105 LEU A C 1
ATOM 872 O O . LEU A 1 105 ? -17.788 4.369 41.252 1.00 77.75 105 LEU A O 1
ATOM 876 N N . ASN A 1 106 ? -18.566 4.582 43.348 1.00 73.69 106 ASN A N 1
ATOM 877 C CA . ASN A 1 106 ? -19.913 5.023 42.978 1.00 73.69 106 ASN A CA 1
ATOM 878 C C . ASN A 1 106 ? -19.907 6.389 42.253 1.00 73.69 106 ASN A C 1
ATOM 880 O O . ASN A 1 106 ? -20.599 6.589 41.254 1.00 73.69 106 ASN A O 1
ATOM 884 N N . GLN A 1 107 ? -19.074 7.336 42.701 1.00 68.62 107 GLN A N 1
ATOM 885 C CA . GLN A 1 107 ? -18.912 8.634 42.028 1.00 68.62 107 GLN A CA 1
ATOM 886 C C . GLN A 1 107 ? -18.299 8.497 40.625 1.00 68.62 107 GLN A C 1
ATOM 888 O O . GLN A 1 107 ? -18.661 9.252 39.719 1.00 68.62 107 GLN A O 1
ATOM 893 N N . GLN A 1 108 ? -17.405 7.527 40.417 1.00 64.75 108 GLN A N 1
ATOM 894 C CA . GLN A 1 108 ? -16.796 7.261 39.113 1.00 64.75 108 GLN A CA 1
ATOM 895 C C . GLN A 1 108 ? -17.847 6.797 38.080 1.00 64.75 108 GLN A C 1
ATOM 897 O O . GLN A 1 108 ? -17.868 7.316 36.963 1.00 64.75 108 GLN A O 1
ATOM 902 N N . GLY A 1 109 ? -18.762 5.892 38.452 1.00 60.16 109 GLY A N 1
ATOM 903 C CA . GLY A 1 109 ? -19.794 5.365 37.545 1.00 60.16 109 GLY A CA 1
ATOM 904 C C . GLY A 1 109 ? -21.023 6.270 37.355 1.00 60.16 109 GLY A C 1
ATOM 905 O O . GLY A 1 109 ? -21.642 6.261 36.281 1.00 60.16 109 GLY A O 1
ATOM 906 N N . ALA A 1 110 ? -21.346 7.131 38.328 1.00 56.66 110 ALA A N 1
ATOM 907 C CA . ALA A 1 110 ? -22.431 8.114 38.209 1.00 56.66 110 ALA A CA 1
ATOM 908 C C . ALA A 1 110 ? -22.162 9.183 37.124 1.00 56.66 110 ALA A C 1
ATOM 910 O O . ALA A 1 110 ? -23.071 9.604 36.401 1.00 56.66 110 ALA A O 1
ATOM 911 N N . ASN A 1 111 ? -20.899 9.583 36.941 1.00 53.81 111 ASN A N 1
ATOM 912 C CA . ASN A 1 111 ? -20.503 10.565 35.923 1.00 53.81 111 ASN A CA 1
ATOM 913 C C . ASN A 1 111 ? -20.627 10.031 34.479 1.00 53.81 111 ASN A C 1
ATOM 915 O O . ASN A 1 111 ? -20.818 10.815 33.543 1.00 53.81 111 ASN A O 1
ATOM 919 N N . ALA A 1 112 ? -20.567 8.707 34.292 1.00 53.19 112 ALA A N 1
ATOM 920 C CA . ALA A 1 112 ? -20.728 8.047 32.995 1.00 53.19 112 ALA A CA 1
ATOM 921 C C . ALA A 1 112 ? -22.209 7.857 32.605 1.00 53.19 112 ALA A C 1
ATOM 923 O O . ALA A 1 112 ? -22.583 8.037 31.443 1.00 53.19 112 ALA A O 1
ATOM 924 N N . THR A 1 113 ? -23.078 7.560 33.576 1.00 52.47 113 THR A N 1
ATOM 925 C CA . THR A 1 113 ? -24.522 7.335 33.362 1.00 52.47 113 THR A CA 1
ATOM 926 C C . THR A 1 113 ? -25.323 8.633 33.213 1.00 52.47 113 THR A C 1
ATOM 928 O O . THR A 1 113 ? -26.243 8.693 32.390 1.00 52.47 113 THR A O 1
ATOM 931 N N . LEU A 1 114 ? -24.945 9.715 33.908 1.00 49.22 114 LEU A N 1
ATOM 932 C CA . LEU A 1 114 ? -25.658 11.001 33.831 1.00 49.22 114 LEU A CA 1
ATOM 933 C C . LEU A 1 114 ? -25.594 11.649 32.431 1.00 49.22 114 LEU A C 1
ATOM 935 O O . LEU A 1 114 ? -26.514 12.361 32.027 1.00 49.22 114 LEU A O 1
ATOM 939 N N . ARG A 1 115 ? -24.557 11.349 31.635 1.00 47.06 115 ARG A N 1
ATOM 940 C CA . ARG A 1 115 ? -24.419 11.853 30.254 1.00 47.06 115 ARG A CA 1
ATOM 941 C C . ARG A 1 115 ? -25.355 11.194 29.236 1.00 47.06 115 ARG A C 1
ATOM 943 O O . ARG A 1 115 ? -25.468 11.699 28.119 1.00 47.06 115 ARG A O 1
ATOM 950 N N . HIS A 1 116 ? -26.035 10.108 29.604 1.00 50.72 116 HIS A N 1
ATOM 951 C CA . HIS A 1 116 ? -26.908 9.352 28.702 1.00 50.72 116 HIS A CA 1
ATOM 952 C C . HIS A 1 116 ? -28.411 9.480 29.009 1.00 50.72 116 HIS A C 1
ATOM 954 O O . HIS A 1 116 ? -29.223 9.084 28.176 1.00 50.72 116 HIS A O 1
ATOM 960 N N . SER A 1 117 ? -28.802 10.102 30.127 1.00 45.97 117 SER A N 1
ATOM 961 C CA . SER A 1 117 ? -30.218 10.209 30.529 1.00 45.97 117 SER A CA 1
ATOM 962 C C . SER A 1 117 ? -31.020 11.292 29.773 1.00 45.97 117 SER A C 1
ATOM 964 O O . SER A 1 117 ? -32.243 11.247 29.724 1.00 45.97 117 SER A O 1
ATOM 966 N N . THR A 1 118 ? -30.374 12.253 29.101 1.00 48.44 118 THR A N 1
ATOM 967 C CA . THR A 1 118 ? -31.079 13.435 28.552 1.00 48.44 118 THR A CA 1
ATOM 968 C C . THR A 1 118 ? -31.422 13.391 27.058 1.00 48.44 118 THR A C 1
ATOM 970 O O . THR A 1 118 ? -31.960 14.371 26.545 1.00 48.44 118 THR A O 1
ATOM 973 N N . LYS A 1 119 ? -31.138 12.301 26.322 1.00 51.81 119 LYS A N 1
ATOM 974 C CA . LYS A 1 119 ? -31.344 12.273 24.850 1.00 51.81 119 LYS A CA 1
ATOM 975 C C . LYS A 1 119 ? -32.119 11.090 24.263 1.00 51.81 119 LYS A C 1
ATOM 977 O O . LYS A 1 119 ? -32.416 11.130 23.074 1.00 51.81 119 LYS A O 1
ATOM 982 N N . SER A 1 120 ? -32.500 10.080 25.042 1.00 45.41 120 SER A N 1
ATOM 983 C CA . SER A 1 120 ? -33.295 8.957 24.523 1.00 45.41 120 SER A CA 1
ATOM 984 C C . SER A 1 120 ? -34.750 9.095 24.953 1.00 45.41 120 SER A C 1
ATOM 986 O O . SER A 1 120 ? -35.141 8.640 26.024 1.00 45.41 120 SER A O 1
ATOM 988 N N . ARG A 1 121 ? -35.557 9.758 24.121 1.00 46.97 121 ARG A N 1
ATOM 989 C CA . ARG A 1 121 ? -37.017 9.779 24.264 1.00 46.97 121 ARG A CA 1
ATOM 990 C C . ARG A 1 121 ? -37.526 8.336 24.215 1.00 46.97 121 ARG A C 1
ATOM 992 O O . ARG A 1 121 ? -37.260 7.625 23.251 1.00 46.97 121 ARG A O 1
ATOM 999 N N . LEU A 1 122 ? -38.235 7.938 25.266 1.00 48.47 122 LEU A N 1
ATOM 1000 C CA . LEU A 1 122 ? -38.966 6.681 25.390 1.00 48.47 122 LEU A CA 1
ATOM 1001 C C . LEU A 1 122 ? -39.877 6.507 24.163 1.00 48.47 122 LEU A C 1
ATOM 1003 O O . LEU A 1 122 ? -40.865 7.226 24.020 1.00 48.47 122 LEU A O 1
ATOM 1007 N N . SER A 1 123 ? -39.514 5.597 23.260 1.00 46.12 123 SER A N 1
ATOM 1008 C CA . SER A 1 123 ? -40.436 5.062 22.259 1.00 46.12 123 SER A CA 1
ATOM 1009 C C . SER A 1 123 ? -40.942 3.724 22.782 1.00 46.12 123 SER A C 1
ATOM 1011 O O . SER A 1 123 ? -40.174 2.924 23.312 1.00 46.12 123 SER A O 1
ATOM 1013 N N . VAL A 1 124 ? -42.260 3.565 22.726 1.00 49.91 124 VAL A N 1
ATOM 1014 C CA . VAL A 1 124 ? -43.014 2.380 23.134 1.00 49.91 124 VAL A CA 1
ATOM 1015 C C . VAL A 1 124 ? -42.429 1.154 22.430 1.00 49.91 124 VAL A C 1
ATOM 1017 O O . VAL A 1 124 ? -42.331 1.143 21.206 1.00 49.91 124 VAL A O 1
ATOM 1020 N N . ILE A 1 125 ? -42.004 0.156 23.202 1.00 48.53 125 ILE A N 1
ATOM 1021 C CA . ILE A 1 125 ? -41.509 -1.118 22.677 1.00 48.53 125 ILE A CA 1
ATOM 1022 C C . ILE A 1 125 ? -42.732 -2.011 22.459 1.00 48.53 125 ILE A C 1
ATOM 1024 O O . ILE A 1 125 ? -43.441 -2.329 23.408 1.00 48.53 125 ILE A O 1
ATOM 1028 N N . ASP A 1 126 ? -42.992 -2.362 21.202 1.00 49.75 126 ASP A N 1
ATOM 1029 C CA . ASP A 1 126 ? -43.952 -3.393 20.807 1.00 49.75 126 ASP A CA 1
ATOM 1030 C C . ASP A 1 126 ? -43.312 -4.772 21.054 1.00 49.75 126 ASP A C 1
ATOM 1032 O O . ASP A 1 126 ? -42.283 -5.111 20.468 1.00 49.75 126 ASP A O 1
ATOM 1036 N N . GLU A 1 127 ? -43.881 -5.546 21.980 1.00 51.12 127 GLU A N 1
ATOM 1037 C CA . GLU A 1 127 ? -43.328 -6.816 22.478 1.00 51.12 127 GLU A CA 1
ATOM 1038 C C . GLU A 1 127 ? -43.559 -8.019 21.540 1.00 51.12 127 GLU A C 1
ATOM 1040 O O . GLU A 1 127 ? -43.244 -9.156 21.888 1.00 51.12 127 GLU A O 1
ATOM 1045 N N . SER A 1 128 ? -44.060 -7.811 20.323 1.00 54.00 128 SER A N 1
ATOM 1046 C CA . SER A 1 128 ? -44.447 -8.909 19.423 1.00 54.00 128 SER A CA 1
ATOM 1047 C C . SER A 1 128 ? -43.301 -9.576 18.633 1.00 54.00 128 SER A C 1
ATOM 1049 O O . SER A 1 128 ? -43.546 -10.536 17.906 1.00 54.00 128 SER A O 1
ATOM 1051 N N . SER A 1 129 ? -42.040 -9.138 18.773 1.00 53.78 129 SER A N 1
ATOM 1052 C CA . SER A 1 129 ? -40.934 -9.573 17.884 1.00 53.78 129 SER A CA 1
ATOM 1053 C C . SER A 1 129 ? -39.867 -10.498 18.503 1.00 53.78 129 SER A C 1
ATOM 1055 O O . SER A 1 129 ? -38.923 -10.878 17.814 1.00 53.78 129 SER A O 1
ATOM 1057 N N . PHE A 1 130 ? -39.968 -10.886 19.780 1.00 54.41 130 PHE A N 1
ATOM 1058 C CA . PHE A 1 130 ? -38.875 -11.599 20.476 1.00 54.41 130 PHE A CA 1
ATOM 1059 C C . PHE A 1 130 ? -38.818 -13.128 20.278 1.00 54.41 130 PHE A C 1
ATOM 1061 O O . PHE A 1 130 ? -37.901 -13.763 20.795 1.00 54.41 130 PHE A O 1
ATOM 1068 N N . LEU A 1 131 ? -39.749 -13.740 19.533 1.00 52.06 131 LEU A N 1
ATOM 1069 C CA . LEU A 1 131 ? -39.854 -15.206 19.413 1.00 52.06 131 LEU A CA 1
ATOM 1070 C C . LEU A 1 131 ? -39.973 -15.717 17.967 1.00 52.06 131 LEU A C 1
ATOM 1072 O O . LEU A 1 131 ? -40.775 -16.603 17.679 1.00 52.06 131 LEU A O 1
ATOM 1076 N N . SER A 1 132 ? -39.177 -15.207 17.028 1.00 48.97 132 SER A N 1
ATOM 1077 C CA . SER A 1 132 ? -39.027 -15.880 15.729 1.00 48.97 132 SER A CA 1
ATOM 1078 C C . SER A 1 132 ? -37.582 -15.868 15.243 1.00 48.97 132 SER A C 1
ATOM 1080 O O . SER A 1 132 ? -37.099 -14.905 14.665 1.00 48.97 132 SER A O 1
ATOM 1082 N N . HIS A 1 133 ? -36.944 -17.004 15.526 1.00 50.84 133 HIS A N 1
ATOM 1083 C CA . HIS A 1 133 ? -35.830 -17.633 14.820 1.00 50.84 133 HIS A CA 1
ATOM 1084 C C . HIS A 1 133 ? -34.557 -16.808 14.606 1.00 50.84 133 HIS A C 1
ATOM 1086 O O . HIS A 1 133 ? -34.373 -16.083 13.635 1.00 50.84 133 HIS A O 1
ATOM 1092 N N . SER A 1 134 ? -33.609 -17.067 15.505 1.00 46.97 134 SER A N 1
ATOM 1093 C CA . SER A 1 134 ? -32.176 -16.993 15.255 1.00 46.97 134 SER A CA 1
ATOM 1094 C C . SER A 1 134 ? -31.793 -17.822 14.019 1.00 46.97 134 SER A C 1
ATOM 1096 O O . SER A 1 134 ? -31.425 -18.987 14.154 1.00 46.97 134 SER A O 1
ATOM 1098 N N . ASP A 1 135 ? -31.817 -17.224 12.830 1.00 53.88 135 ASP A N 1
ATOM 1099 C CA . ASP A 1 135 ? -31.032 -17.725 11.700 1.00 53.88 135 ASP A CA 1
ATOM 1100 C C . ASP A 1 135 ? -29.615 -17.162 11.813 1.00 53.88 135 ASP A C 1
ATOM 1102 O O . ASP A 1 135 ? -29.253 -16.098 11.308 1.00 53.88 135 ASP A O 1
ATOM 1106 N N . ILE A 1 136 ? -28.807 -17.905 12.563 1.00 49.00 136 ILE A N 1
ATOM 1107 C CA . ILE A 1 136 ? -27.353 -17.803 12.574 1.00 49.00 136 ILE A CA 1
ATOM 1108 C C . ILE A 1 136 ? -26.876 -18.125 11.151 1.00 49.00 136 ILE A C 1
ATOM 1110 O O . ILE A 1 136 ? -26.795 -19.292 10.770 1.00 49.00 136 ILE A O 1
ATOM 1114 N N . SER A 1 137 ? -26.541 -17.113 10.346 1.00 57.94 137 SER A N 1
ATOM 1115 C CA . SER A 1 137 ? -25.762 -17.351 9.130 1.00 57.94 137 SER A CA 1
ATOM 1116 C C . SER A 1 137 ? -24.298 -17.524 9.528 1.00 57.94 137 SER A C 1
ATOM 1118 O O . SER A 1 137 ? -23.636 -16.560 9.918 1.00 57.94 137 SER A O 1
ATOM 1120 N N . TYR A 1 138 ? -23.806 -18.760 9.465 1.00 53.53 138 TYR A N 1
ATOM 1121 C CA . TYR A 1 138 ? -22.389 -19.067 9.616 1.00 53.53 138 TYR A CA 1
ATOM 1122 C C . TYR A 1 138 ? -21.549 -18.274 8.606 1.00 53.53 138 TYR A C 1
ATOM 1124 O O . TYR A 1 138 ? -21.921 -18.137 7.439 1.00 53.53 138 TYR A O 1
ATOM 1132 N N . ASP A 1 139 ? -20.418 -17.773 9.096 1.00 64.44 139 ASP A N 1
ATOM 1133 C CA . ASP A 1 139 ? -19.325 -17.158 8.350 1.00 64.44 139 ASP A CA 1
ATOM 1134 C C . ASP A 1 139 ? -18.966 -18.011 7.125 1.00 64.44 139 ASP A C 1
ATOM 1136 O O . ASP A 1 139 ? -18.405 -19.102 7.249 1.00 64.44 139 ASP A O 1
ATOM 1140 N N . ARG A 1 140 ? -19.333 -17.545 5.927 1.00 49.38 140 ARG A N 1
ATOM 1141 C CA . ARG A 1 140 ? -18.716 -18.044 4.701 1.00 49.38 140 ARG A CA 1
ATOM 1142 C C . ARG A 1 140 ? -17.409 -17.289 4.548 1.00 49.38 140 ARG A C 1
ATOM 1144 O O . ARG A 1 140 ? -17.400 -16.147 4.094 1.00 49.38 140 ARG A O 1
ATOM 1151 N N . THR A 1 141 ? -16.303 -17.945 4.870 1.00 53.31 141 THR A N 1
ATOM 1152 C CA . THR A 1 141 ? -15.030 -17.597 4.248 1.00 53.31 141 THR A CA 1
ATOM 1153 C C . THR A 1 141 ? -15.209 -17.809 2.747 1.00 53.31 141 THR A C 1
ATOM 1155 O O . THR A 1 141 ? -15.223 -18.942 2.274 1.00 53.31 141 THR A O 1
ATOM 1158 N N . GLU A 1 142 ? -15.452 -16.727 2.009 1.00 51.09 142 GLU A N 1
ATOM 1159 C CA . GLU A 1 142 ? -15.403 -16.721 0.549 1.00 51.09 142 GLU A CA 1
ATOM 1160 C C . GLU A 1 142 ? -13.989 -17.167 0.147 1.00 51.09 142 GLU A C 1
ATOM 1162 O O . GLU A 1 142 ? -13.022 -1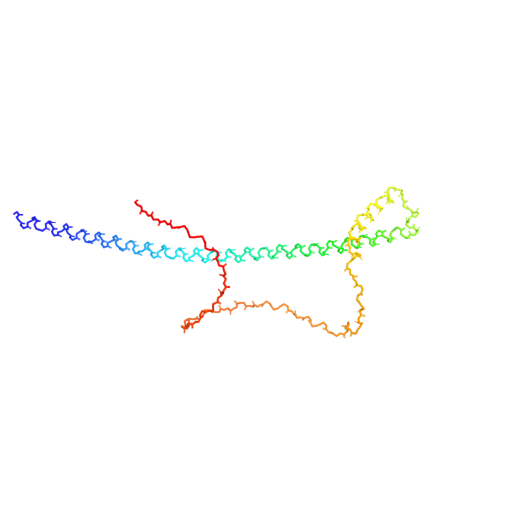6.404 0.228 1.00 51.09 142 GLU A O 1
ATOM 1167 N N . ASP A 1 143 ? -13.861 -18.441 -0.217 1.00 53.25 143 ASP A N 1
ATOM 1168 C CA . ASP A 1 143 ? -12.688 -18.990 -0.876 1.00 53.25 143 ASP A CA 1
ATOM 1169 C C . ASP A 1 143 ? -12.489 -18.217 -2.183 1.00 53.25 143 ASP A C 1
ATOM 1171 O O . ASP A 1 143 ? -13.155 -18.466 -3.190 1.00 53.25 143 ASP A O 1
ATOM 1175 N N . TYR A 1 144 ? -11.554 -17.266 -2.191 1.00 49.25 144 TYR A N 1
ATOM 1176 C CA . TYR A 1 144 ? -11.089 -16.617 -3.414 1.00 49.25 144 TYR A CA 1
ATOM 1177 C C . TYR A 1 144 ? -10.242 -17.602 -4.234 1.00 49.25 144 TYR A C 1
ATOM 1179 O O . TYR A 1 144 ? -9.035 -17.430 -4.403 1.00 49.25 144 TYR A O 1
ATOM 1187 N N . VAL A 1 145 ? -10.878 -18.638 -4.781 1.00 52.38 145 VAL A N 1
ATOM 1188 C CA . VAL A 1 145 ? -10.347 -19.392 -5.916 1.00 52.38 145 VAL A CA 1
ATOM 1189 C C . VAL A 1 145 ? -10.773 -18.651 -7.178 1.00 52.38 145 VAL A C 1
ATOM 1191 O O .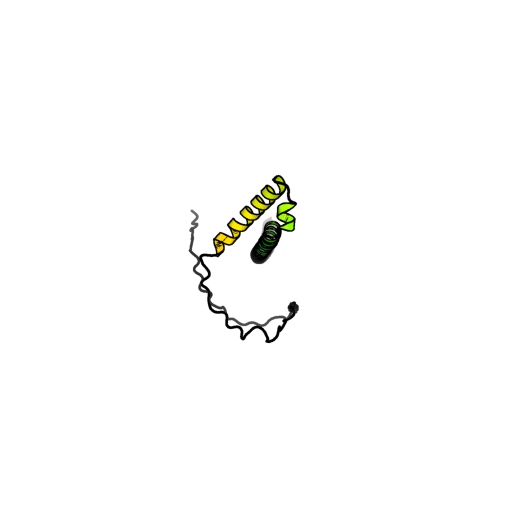 VAL A 1 145 ? -11.788 -18.962 -7.793 1.00 52.38 145 VAL A O 1
ATOM 1194 N N . VAL A 1 146 ? -9.992 -17.650 -7.586 1.00 41.38 146 VAL A N 1
ATOM 1195 C CA . VAL A 1 146 ? -10.060 -17.142 -8.963 1.00 41.38 146 VAL A CA 1
ATOM 1196 C C . VAL A 1 146 ? -8.831 -17.638 -9.700 1.00 41.38 146 VAL A C 1
ATOM 1198 O O . VAL A 1 146 ? -7.726 -17.110 -9.579 1.00 41.38 146 VAL A O 1
ATOM 1201 N N . GLY A 1 147 ? -9.064 -18.723 -10.434 1.00 39.47 147 GLY A N 1
ATOM 1202 C CA . GLY A 1 147 ? -8.123 -19.318 -11.358 1.00 39.47 147 GLY A CA 1
ATOM 1203 C C . GLY A 1 147 ? -7.731 -18.371 -12.488 1.00 39.47 147 GLY A C 1
ATOM 1204 O O . GLY A 1 147 ? -8.481 -17.499 -12.924 1.00 39.47 147 GLY A O 1
ATOM 1205 N N . TYR A 1 148 ? -6.526 -18.604 -12.991 1.00 36.28 148 TYR A N 1
ATOM 1206 C CA . TYR A 1 148 ? -6.075 -18.106 -14.277 1.00 36.28 148 TYR A CA 1
ATOM 1207 C C . TYR A 1 148 ? -7.036 -18.569 -15.374 1.00 36.28 148 TYR A C 1
ATOM 1209 O O . TYR A 1 148 ? -7.124 -19.764 -15.639 1.00 36.28 148 TYR A O 1
ATOM 1217 N N . THR A 1 149 ? -7.674 -17.639 -16.081 1.00 34.69 149 THR A N 1
ATOM 1218 C CA . THR A 1 149 ? -8.073 -17.878 -17.471 1.00 34.69 149 THR A CA 1
ATOM 1219 C C . THR A 1 149 ? -7.758 -16.655 -18.322 1.00 34.69 149 THR A C 1
ATOM 1221 O O . THR A 1 149 ? -7.895 -15.504 -17.913 1.00 34.69 149 THR A O 1
ATOM 1224 N N . HIS A 1 150 ? -7.201 -16.947 -19.490 1.00 33.00 150 HIS A N 1
ATOM 1225 C CA . HIS A 1 150 ? -6.739 -16.006 -20.494 1.00 33.00 150 HIS A CA 1
ATOM 1226 C C . HIS A 1 150 ? -7.892 -15.244 -21.172 1.00 33.00 150 HIS A C 1
ATOM 1228 O O . HIS A 1 150 ? -8.952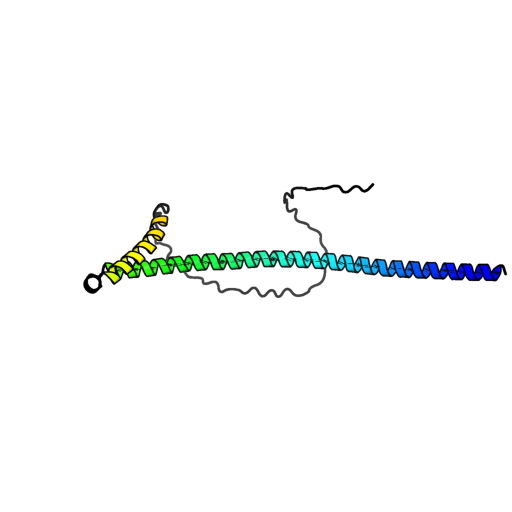 -15.798 -21.429 1.00 33.00 150 HIS A O 1
ATOM 1234 N N . THR A 1 151 ? -7.585 -13.989 -21.518 1.00 39.41 151 THR A N 1
ATOM 1235 C CA . THR A 1 151 ? -7.998 -13.216 -22.707 1.00 39.41 151 THR A CA 1
ATOM 1236 C C . THR A 1 151 ? -9.427 -13.368 -23.251 1.00 39.41 151 THR A C 1
ATOM 1238 O O . THR A 1 151 ? -9.711 -14.306 -23.988 1.00 39.41 151 THR A O 1
ATOM 1241 N N . HIS A 1 152 ? -10.227 -12.304 -23.138 1.00 29.59 152 HIS A N 1
ATOM 1242 C CA . HIS A 1 152 ? -10.915 -11.753 -24.310 1.00 29.59 152 HIS A CA 1
ATOM 1243 C C . HIS A 1 152 ? -11.225 -10.265 -24.110 1.00 29.59 152 HIS A C 1
ATOM 1245 O O . HIS A 1 152 ? -11.577 -9.813 -23.025 1.00 29.59 152 HIS A O 1
ATOM 1251 N N . THR A 1 153 ? -11.029 -9.505 -25.177 1.00 43.75 153 THR A N 1
ATOM 1252 C CA . THR A 1 153 ? -11.311 -8.080 -25.323 1.00 43.75 153 THR A CA 1
ATOM 1253 C C . THR A 1 153 ? -12.800 -7.786 -25.144 1.00 43.75 153 THR A C 1
ATOM 1255 O O . THR A 1 153 ? -13.594 -8.423 -25.829 1.00 43.75 153 THR A O 1
ATOM 1258 N N . ASP A 1 154 ? -13.168 -6.778 -24.347 1.00 29.52 154 ASP A N 1
ATOM 1259 C CA . ASP A 1 154 ? -14.073 -5.739 -24.846 1.00 29.52 154 ASP A CA 1
ATOM 1260 C C . ASP A 1 154 ? -14.079 -4.462 -23.997 1.00 29.52 154 ASP A C 1
ATOM 1262 O O . ASP A 1 154 ? -13.842 -4.455 -22.788 1.00 29.52 154 ASP A O 1
ATOM 1266 N N . ARG A 1 155 ? -14.306 -3.354 -24.695 1.00 42.62 155 ARG A N 1
ATOM 1267 C CA . ARG A 1 155 ? -14.348 -1.987 -24.181 1.00 42.62 155 ARG A CA 1
ATOM 1268 C C . ARG A 1 155 ? -15.659 -1.732 -23.443 1.00 42.62 155 ARG A C 1
ATOM 1270 O O . ARG A 1 155 ? -16.701 -1.765 -24.074 1.00 42.62 155 ARG A O 1
ATOM 1277 N N . THR A 1 156 ? -15.582 -1.274 -22.195 1.00 38.28 156 THR A N 1
ATOM 1278 C CA . THR A 1 156 ? -16.548 -0.319 -21.615 1.00 38.28 156 THR A CA 1
ATOM 1279 C C . THR A 1 156 ? -15.958 0.285 -20.342 1.00 38.28 156 THR A C 1
ATOM 1281 O O . THR A 1 156 ? -15.694 -0.426 -19.378 1.00 38.28 156 THR A O 1
ATOM 1284 N N . VAL A 1 157 ? -15.724 1.600 -20.342 1.00 39.84 157 VAL A N 1
ATOM 1285 C CA . VAL A 1 157 ? -15.232 2.363 -19.182 1.00 39.84 157 VAL A CA 1
ATOM 1286 C C . VAL A 1 157 ? -16.432 3.036 -18.507 1.00 39.84 157 VAL A C 1
ATOM 1288 O O . VAL A 1 157 ? -17.118 3.806 -19.183 1.00 39.84 157 VAL A O 1
ATOM 1291 N N . PRO A 1 158 ? -16.698 2.827 -17.205 1.00 41.75 158 PRO A N 1
ATOM 1292 C CA . PRO A 1 158 ? -17.654 3.649 -16.483 1.00 41.75 158 PRO A CA 1
ATOM 1293 C C . PRO A 1 158 ? -17.020 4.988 -16.082 1.00 41.75 158 PRO A C 1
ATOM 1295 O O . PRO A 1 158 ? -15.963 5.058 -15.455 1.00 41.75 158 PRO A O 1
ATOM 1298 N N . LEU A 1 159 ? -17.715 6.061 -16.450 1.00 45.16 159 LEU A N 1
ATOM 1299 C CA . LEU A 1 159 ? -17.467 7.448 -16.078 1.00 45.16 159 LEU A CA 1
ATOM 1300 C C . LEU A 1 159 ? -17.681 7.640 -14.564 1.00 45.16 159 LEU A C 1
ATOM 1302 O O . LEU A 1 159 ? -18.814 7.800 -14.116 1.00 45.16 159 LEU A O 1
ATOM 1306 N N . ILE A 1 160 ? -16.606 7.680 -13.771 1.00 43.81 160 ILE A N 1
ATOM 1307 C CA . ILE A 1 160 ? -16.677 8.173 -12.387 1.00 43.81 160 ILE A CA 1
ATOM 1308 C C . ILE A 1 160 ? -16.368 9.668 -12.387 1.00 43.81 160 ILE A C 1
ATOM 1310 O O . ILE A 1 160 ? -15.234 10.122 -12.540 1.00 43.81 160 ILE A O 1
ATOM 1314 N N . ARG A 1 161 ? -17.439 10.440 -12.219 1.00 45.62 161 ARG A N 1
ATOM 1315 C CA . ARG A 1 161 ? -17.453 11.888 -12.030 1.00 45.62 161 ARG A CA 1
ATOM 1316 C C . ARG A 1 161 ? -16.863 12.208 -10.649 1.00 45.62 161 ARG A C 1
ATOM 1318 O O . ARG A 1 161 ? -17.580 12.235 -9.656 1.00 45.62 161 ARG A O 1
ATOM 1325 N N . GLY A 1 162 ? -15.553 12.431 -10.587 1.00 37.34 162 GLY A N 1
ATOM 1326 C CA . GLY A 1 162 ? -14.830 12.826 -9.376 1.00 37.34 162 GLY A CA 1
ATOM 1327 C C . GLY A 1 162 ? -13.997 14.079 -9.628 1.00 37.34 162 GLY A C 1
ATOM 1328 O O . GLY A 1 162 ? -13.024 14.055 -10.371 1.00 37.34 162 GLY A O 1
ATOM 1329 N N . ARG A 1 163 ? -14.419 15.192 -9.033 1.00 48.09 163 ARG A N 1
ATOM 1330 C CA . ARG A 1 163 ? -13.829 16.532 -9.132 1.00 48.09 163 ARG A CA 1
ATOM 1331 C C . ARG A 1 163 ? -12.410 16.538 -8.538 1.00 48.09 163 ARG A C 1
ATOM 1333 O O . ARG A 1 163 ? -12.266 16.637 -7.325 1.00 48.09 163 ARG A O 1
ATOM 1340 N N . LEU A 1 164 ? -11.372 16.461 -9.372 1.00 40.94 164 LEU A N 1
ATOM 1341 C CA . LEU A 1 164 ? -9.994 16.727 -8.949 1.00 40.94 164 LEU A CA 1
ATOM 1342 C C . LEU A 1 164 ? -9.643 18.186 -9.242 1.00 40.94 164 LEU A C 1
ATOM 1344 O O . LEU A 1 164 ? -9.606 18.627 -10.388 1.00 40.94 164 LEU A O 1
ATOM 1348 N N . SER A 1 165 ? -9.436 18.926 -8.155 1.00 41.72 165 SER A N 1
ATOM 1349 C CA . SER A 1 165 ? -8.930 20.293 -8.132 1.00 41.72 165 SER A CA 1
ATOM 1350 C C . SER A 1 165 ? -7.551 20.342 -8.793 1.00 41.72 165 SER A C 1
ATOM 1352 O O . SER A 1 165 ? -6.600 19.707 -8.339 1.00 41.72 165 SER A O 1
ATOM 1354 N N . SER A 1 166 ? -7.468 21.062 -9.904 1.00 38.66 166 SER A N 1
ATOM 1355 C CA . SER A 1 166 ? -6.284 21.228 -10.737 1.00 38.66 166 SER A CA 1
ATOM 1356 C C . SER A 1 166 ? -5.280 22.194 -10.104 1.00 38.66 166 SER A C 1
ATOM 1358 O O . SER A 1 166 ? -5.551 23.389 -10.010 1.00 38.66 166 SER A O 1
ATOM 1360 N N . TYR A 1 167 ? -4.091 21.695 -9.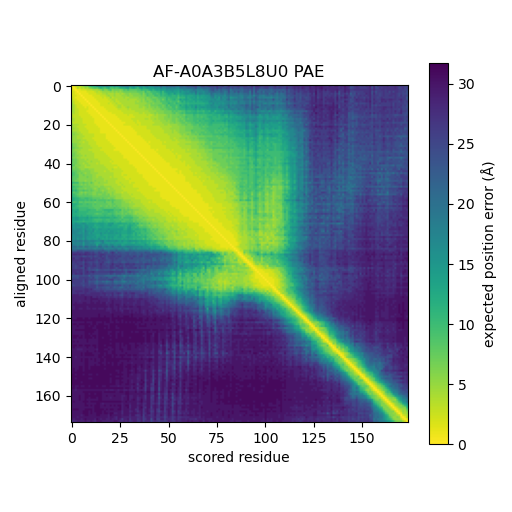758 1.00 34.88 167 TYR A N 1
ATOM 1361 C CA . TYR A 1 167 ? -2.884 22.514 -9.630 1.00 34.88 167 TYR A CA 1
ATOM 1362 C C . TYR A 1 167 ? -1.962 22.174 -10.808 1.00 34.88 167 TYR A C 1
ATOM 1364 O O . TYR A 1 167 ? -1.241 21.180 -10.784 1.00 34.88 167 TYR A O 1
ATOM 1372 N N . ILE A 1 168 ? -2.027 22.973 -11.874 1.00 41.34 168 ILE A N 1
ATOM 1373 C CA . ILE A 1 168 ? -1.107 22.897 -13.015 1.00 41.34 168 ILE A CA 1
ATOM 1374 C C . ILE A 1 168 ? -0.043 23.975 -12.791 1.00 41.34 168 ILE A C 1
ATOM 1376 O O . ILE A 1 168 ? -0.334 25.162 -12.908 1.00 41.34 168 ILE A O 1
ATOM 1380 N N . ARG A 1 169 ? 1.193 23.576 -12.459 1.00 43.75 169 ARG A N 1
ATOM 1381 C CA . ARG A 1 169 ? 2.377 24.425 -12.665 1.00 43.75 169 ARG A CA 1
ATOM 1382 C C . ARG A 1 169 ? 2.962 24.072 -14.025 1.00 43.75 169 ARG A C 1
ATOM 1384 O O . ARG A 1 169 ? 3.433 22.958 -14.229 1.00 43.75 169 ARG A O 1
ATOM 1391 N N . THR A 1 170 ? 2.906 25.022 -14.945 1.00 44.47 170 THR A N 1
ATOM 1392 C CA . THR A 1 170 ? 3.597 24.973 -16.230 1.00 44.47 170 THR A CA 1
ATOM 1393 C C . THR A 1 170 ? 5.105 25.100 -15.999 1.00 44.47 170 THR A C 1
ATOM 1395 O O . THR A 1 170 ? 5.565 25.999 -15.299 1.00 44.47 170 THR A O 1
ATOM 1398 N N . TRP A 1 171 ? 5.881 24.181 -16.572 1.00 33.56 171 TRP A N 1
ATOM 1399 C CA . TRP A 1 171 ? 7.331 24.305 -16.716 1.00 33.56 171 TRP A CA 1
ATOM 1400 C C . TRP A 1 171 ? 7.614 24.627 -18.185 1.00 33.56 171 TRP A C 1
ATOM 1402 O O . TRP A 1 171 ? 7.366 23.802 -19.061 1.00 33.56 171 TRP A O 1
ATOM 1412 N N . THR A 1 172 ? 8.106 25.832 -18.453 1.00 43.38 172 THR A N 1
ATOM 1413 C CA . THR A 1 172 ? 8.695 26.232 -19.740 1.00 43.38 172 THR A CA 1
ATOM 1414 C C . THR A 1 172 ? 10.192 26.438 -19.530 1.00 43.38 172 THR A C 1
ATOM 1416 O O . THR A 1 172 ? 10.544 27.267 -18.688 1.00 43.38 172 THR A O 1
ATOM 1419 N N . PRO A 1 173 ? 11.078 25.740 -20.258 1.00 51.25 173 PRO A N 1
ATOM 1420 C CA . PRO A 1 173 ? 12.500 26.046 -20.238 1.00 51.25 173 PRO A CA 1
ATOM 1421 C C . PRO A 1 173 ? 12.822 27.158 -21.248 1.00 51.25 173 PRO A C 1
ATOM 1423 O O . PRO A 1 173 ? 12.300 27.160 -22.365 1.00 51.25 173 PRO A O 1
ATOM 1426 N N . ARG A 1 174 ? 13.680 28.092 -20.838 1.00 45.53 174 ARG A N 1
ATOM 1427 C CA . ARG 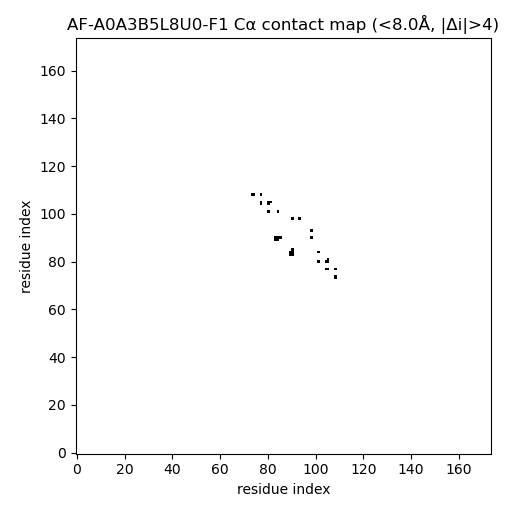A 1 174 ? 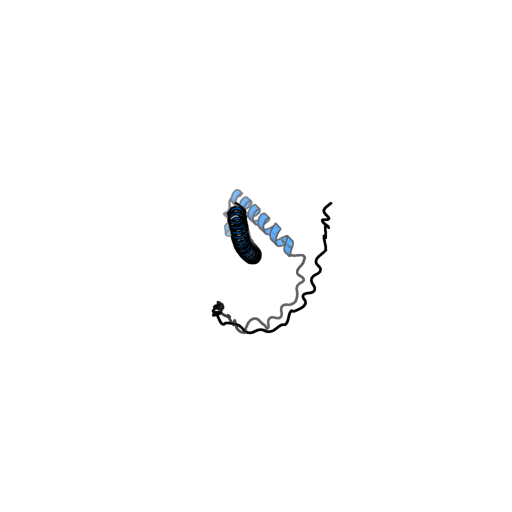14.473 28.950 -21.724 1.00 45.53 174 ARG A CA 1
ATOM 1428 C C . ARG A 1 174 ? 15.915 28.477 -21.667 1.00 45.53 174 ARG A C 1
ATOM 1430 O O . ARG A 1 174 ? 16.329 28.087 -20.552 1.00 45.53 174 ARG A O 1
#

Foldseek 3Di:
DVVVVVVVVVVVVVVVVVVVVVVVVVVVVVVVVVVVVVVVVVVVVVVVVVVVVVVVVVVVVVVVVVVVVVLVVLVVQLVVLVCQCPPPVNVVVDDPVVVVVSVVSNVVSVVVVVVPPPPDDDDDDDPPPPDDDDPPDDDPPPPPPDDDDDDDDDDDDDDDPDDDDDDDDDDDDD

Secondary structure (DSSP, 8-state):
-HHHHHHHHHHHHHHHHHHHHHHHHHHHHHHHHHHHHHHHHHHHHHHHHHHHHHHHHHHHHHHHHHHHHHHHHHHHHHHHHHHHHH-HHHHHHS-HHHHHHHHHHHHHHHHHHTTTTTS-------GGGTTS------------------------------------------

Solvent-accessible surface area (backbone atoms only — not comparable to full-atom values): 11025 Å² total; per-residue (Å²): 110,72,64,59,53,50,52,52,50,51,55,49,52,53,52,50,54,52,50,53,52,52,51,51,56,50,50,53,49,51,53,52,51,51,52,53,50,52,54,51,49,53,53,50,53,52,53,50,54,53,50,52,50,51,51,50,50,54,52,51,51,50,52,52,50,51,54,53,50,51,54,51,53,47,51,52,52,38,52,51,48,52,50,51,62,67,38,65,74,51,48,72,71,51,54,72,70,56,51,51,51,48,51,53,54,47,56,60,43,50,65,64,54,65,76,60,72,85,77,71,78,88,68,88,81,78,82,88,72,85,84,72,77,88,79,78,78,74,86,73,80,79,77,84,80,77,75,93,77,83,87,81,90,80,93,80,84,84,87,77,92,69,94,73,85,82,83,82,80,87,86,80,89,131

Radius of gyration: 38.34 Å; Cα contacts (8 Å, |Δi|>4): 17; chains: 1; bounding box: 92×48×111 Å

Mean predicted aligned error: 18.79 Å

pLDDT: mean 74.53, std 23.42, range [29.52, 98.88]

Organism: NCBI:txid32473